Protein AF-A0A8T4DSD7-F1 (afdb_monomer_lite)

Radius of gyration: 9.62 Å; chains: 1; bounding box: 22×26×19 Å

Secondary structure (DSSP, 8-state):
--HHHHHHHHHHHHH-HHHHHHHHTS-TTTHHHHHHHHHHHHH-HHHHGGGGG--

pLDDT: mean 89.36, std 5.72, range [62.28, 94.75]

Foldseek 3Di:
DQLLVQLLVLLCVQPRNVRSVVSVVDDSVCSLVVSLVVCCVPVNNVSSVSSVPRD

Sequence (55 aa):
MSKKEQCKALMTKFFGPASAALVDSMGEDDCVDKCKTKVTAFLGAEKAKEFDSVR

Structure (mmCIF, N/CA/C/O backbone):
data_AF-A0A8T4DSD7-F1
#
_entry.id   AF-A0A8T4DSD7-F1
#
loop_
_atom_site.group_PDB
_atom_site.id
_atom_site.type_symbol
_atom_site.label_atom_id
_atom_site.label_alt_id
_atom_site.label_comp_id
_atom_site.label_asym_id
_atom_site.label_entity_id
_atom_site.label_seq_id
_atom_site.pdbx_PDB_ins_code
_atom_site.Cartn_x
_atom_site.Cartn_y
_atom_site.Cartn_z
_atom_site.occupancy
_atom_site.B_iso_or_equiv
_atom_site.auth_seq_id
_atom_site.auth_comp_id
_atom_site.auth_asym_id
_atom_site.auth_atom_id
_atom_site.pdbx_PDB_model_num
ATOM 1 N N . MET A 1 1 ? -2.326 14.014 -0.470 1.00 62.28 1 MET A N 1
ATOM 2 C CA . MET A 1 1 ? -1.466 12.934 -0.991 1.00 62.28 1 MET A CA 1
ATOM 3 C C . MET A 1 1 ? -2.216 12.262 -2.110 1.00 62.28 1 MET A C 1
ATOM 5 O O . MET A 1 1 ? -3.401 12.003 -1.949 1.00 62.28 1 MET A O 1
ATOM 9 N N . SER A 1 2 ? -1.537 12.024 -3.219 1.00 84.31 2 SER A N 1
ATOM 10 C CA . SER A 1 2 ? -2.078 11.329 -4.386 1.00 84.31 2 SER A CA 1
ATOM 11 C C . SER A 1 2 ? -2.198 9.831 -4.087 1.00 84.31 2 SER A C 1
ATOM 13 O O . SER A 1 2 ? -1.431 9.307 -3.269 1.00 84.31 2 SER A O 1
ATOM 15 N N . LYS A 1 3 ? -3.095 9.111 -4.776 1.00 86.88 3 LYS A N 1
ATOM 16 C CA . LYS A 1 3 ? -3.236 7.646 -4.633 1.00 86.88 3 LYS A CA 1
ATOM 17 C C . LYS A 1 3 ? -1.891 6.935 -4.748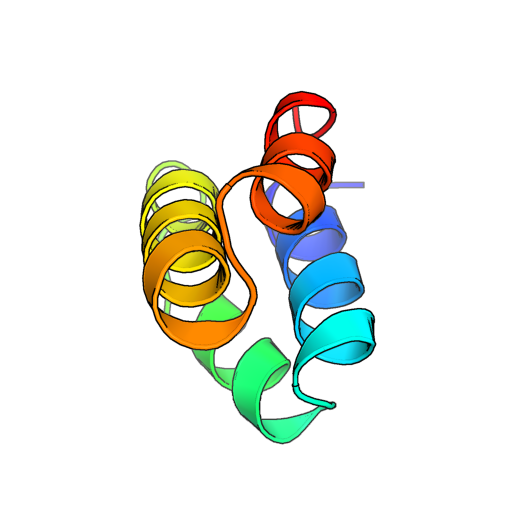 1.00 86.88 3 LYS A C 1
ATOM 19 O O . LYS A 1 3 ? -1.561 6.058 -3.954 1.00 86.88 3 LYS A O 1
ATOM 24 N N . LYS A 1 4 ? -1.071 7.390 -5.695 1.00 88.50 4 LYS A N 1
ATOM 25 C CA . LYS A 1 4 ? 0.273 6.878 -5.963 1.00 88.50 4 LYS A CA 1
ATOM 26 C C . LYS A 1 4 ? 1.231 7.046 -4.781 1.00 88.50 4 LYS A C 1
ATOM 28 O O . LYS A 1 4 ? 1.993 6.132 -4.480 1.00 88.50 4 LYS A O 1
ATOM 33 N N . GLU A 1 5 ? 1.164 8.173 -4.072 1.00 90.75 5 GLU A N 1
ATOM 34 C CA . GLU A 1 5 ? 1.981 8.429 -2.877 1.00 90.75 5 GLU A CA 1
ATOM 35 C C . GLU A 1 5 ? 1.562 7.535 -1.705 1.00 90.75 5 GLU A C 1
ATOM 37 O O . GLU A 1 5 ? 2.415 6.964 -1.025 1.00 90.75 5 GLU A O 1
ATOM 42 N N . GLN A 1 6 ? 0.255 7.352 -1.499 1.00 90.94 6 GLN A N 1
ATOM 43 C CA . GLN A 1 6 ? -0.256 6.450 -0.463 1.00 90.94 6 GLN A CA 1
ATOM 44 C C . GLN A 1 6 ? 0.103 4.990 -0.775 1.00 90.94 6 GLN A C 1
ATOM 46 O O . GLN A 1 6 ? 0.577 4.257 0.092 1.00 90.94 6 GLN A O 1
ATOM 51 N N . CYS A 1 7 ?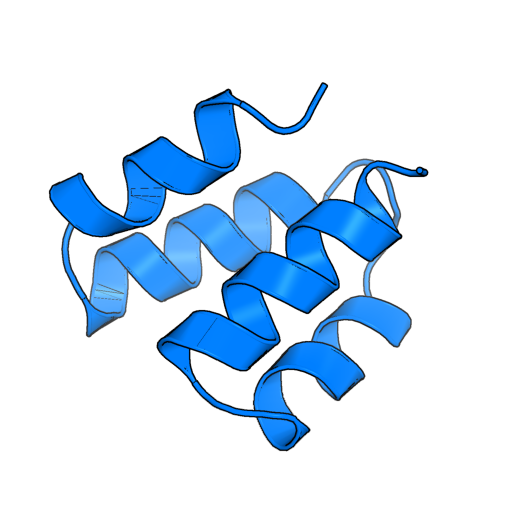 -0.037 4.591 -2.040 1.00 91.31 7 CYS A N 1
ATOM 52 C CA . CYS A 1 7 ? 0.343 3.275 -2.533 1.00 91.31 7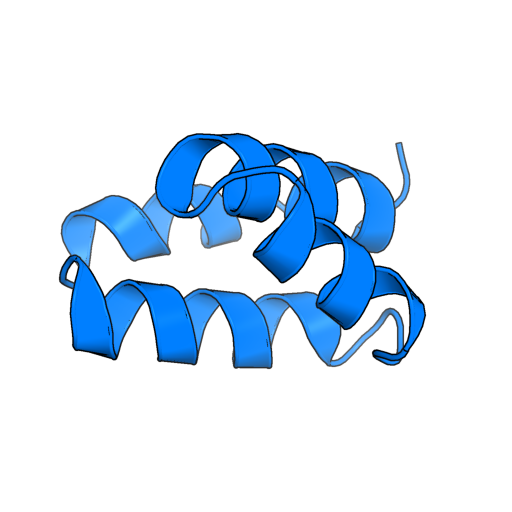 CYS A CA 1
ATOM 53 C C . CYS A 1 7 ? 1.850 3.018 -2.340 1.00 91.31 7 CYS A C 1
ATOM 55 O O . CYS A 1 7 ? 2.251 1.974 -1.824 1.00 91.31 7 CYS A O 1
ATOM 57 N N . LYS A 1 8 ? 2.695 4.015 -2.633 1.00 92.06 8 LYS A N 1
ATOM 58 C CA . LYS A 1 8 ? 4.133 4.000 -2.330 1.00 92.06 8 LYS A CA 1
ATOM 59 C C . LYS A 1 8 ? 4.439 3.823 -0.852 1.00 92.06 8 LYS A C 1
ATOM 61 O O . LYS A 1 8 ? 5.338 3.053 -0.511 1.00 92.06 8 LYS A O 1
ATOM 66 N N . ALA A 1 9 ? 3.738 4.546 0.017 1.00 92.88 9 ALA A N 1
ATOM 67 C CA . ALA A 1 9 ? 3.954 4.473 1.457 1.00 92.88 9 ALA A CA 1
ATOM 68 C C . ALA A 1 9 ? 3.645 3.063 1.979 1.00 92.88 9 ALA A C 1
ATOM 70 O O . ALA A 1 9 ? 4.453 2.477 2.700 1.00 92.88 9 ALA A O 1
ATOM 71 N N . LEU A 1 10 ? 2.531 2.475 1.532 1.00 92.94 10 LEU A N 1
ATOM 72 C CA . LEU A 1 10 ? 2.164 1.096 1.853 1.00 92.94 10 LEU A CA 1
ATOM 73 C C . LEU A 1 10 ? 3.182 0.092 1.300 1.00 92.94 10 LEU A C 1
ATOM 75 O O . LEU A 1 10 ? 3.652 -0.780 2.025 1.00 92.94 10 LEU A O 1
ATOM 79 N N . MET A 1 11 ? 3.602 0.244 0.045 1.00 93.12 11 MET A N 1
ATOM 80 C CA . MET A 1 11 ? 4.604 -0.638 -0.559 1.00 93.12 11 MET A CA 1
ATOM 81 C C . MET A 1 11 ? 5.970 -0.538 0.129 1.00 93.12 11 MET A C 1
ATOM 83 O O . MET A 1 11 ? 6.630 -1.559 0.317 1.00 93.12 11 MET A O 1
ATOM 87 N N . THR A 1 12 ? 6.359 0.658 0.577 1.00 94.38 12 THR A N 1
ATOM 88 C CA . THR A 1 12 ? 7.560 0.870 1.400 1.00 94.38 12 THR A CA 1
ATOM 89 C C . THR A 1 12 ? 7.430 0.160 2.743 1.00 94.38 12 THR A C 1
ATOM 91 O O . THR A 1 12 ? 8.357 -0.526 3.162 1.00 94.38 12 THR A O 1
ATOM 94 N N . LYS A 1 13 ? 6.271 0.279 3.400 1.00 92.75 13 LYS A N 1
ATOM 95 C CA . LYS A 1 13 ? 5.981 -0.363 4.689 1.00 92.75 13 LYS A CA 1
ATOM 96 C C . LYS A 1 13 ? 6.026 -1.891 4.600 1.00 92.75 13 LYS A C 1
ATOM 98 O O . LYS A 1 13 ? 6.512 -2.535 5.523 1.00 92.75 13 LYS A O 1
ATOM 103 N N . PHE A 1 14 ? 5.517 -2.468 3.513 1.00 92.62 14 PHE A N 1
ATOM 104 C CA . PHE A 1 14 ? 5.382 -3.919 3.361 1.00 92.62 14 PHE A CA 1
ATOM 105 C C . PHE A 1 14 ? 6.608 -4.611 2.768 1.00 92.62 14 PHE A C 1
ATOM 107 O O . PHE A 1 14 ? 6.965 -5.699 3.208 1.00 92.62 14 PHE A O 1
ATOM 114 N N . PHE A 1 15 ? 7.242 -4.002 1.768 1.00 91.38 15 PHE A N 1
ATOM 115 C CA . PHE A 1 15 ? 8.305 -4.631 0.977 1.00 91.38 15 PHE A CA 1
ATOM 116 C C . PHE A 1 15 ? 9.565 -3.765 0.859 1.00 91.38 15 PHE A C 1
ATOM 118 O O . PHE A 1 15 ? 10.503 -4.133 0.151 1.00 91.38 15 PHE A O 1
ATOM 125 N N . GLY A 1 16 ? 9.593 -2.605 1.516 1.00 92.81 16 GLY A N 1
ATOM 126 C CA . GLY A 1 16 ? 10.716 -1.680 1.470 1.00 92.81 16 GLY A CA 1
ATOM 127 C C . GLY A 1 16 ? 10.747 -0.774 0.229 1.00 92.81 16 GLY A C 1
ATOM 128 O O . GLY A 1 16 ? 9.907 -0.867 -0.675 1.00 92.81 16 GLY A O 1
ATOM 129 N N . PRO A 1 17 ? 11.747 0.121 0.167 1.00 91.81 17 PRO A N 1
ATOM 130 C CA . PRO A 1 17 ? 11.826 1.185 -0.835 1.00 91.81 17 PRO A CA 1
ATOM 131 C C . PRO A 1 17 ? 11.963 0.666 -2.274 1.00 91.81 17 PRO A C 1
ATOM 133 O O . PRO A 1 17 ? 11.462 1.298 -3.201 1.00 91.81 17 PRO A O 1
ATOM 136 N N . ALA A 1 18 ? 12.561 -0.514 -2.476 1.00 90.44 18 ALA A N 1
ATOM 137 C CA . ALA A 1 18 ? 12.694 -1.125 -3.801 1.00 90.44 18 ALA A CA 1
ATOM 138 C C . ALA A 1 18 ? 11.330 -1.429 -4.446 1.00 90.44 18 ALA A C 1
ATOM 140 O O . ALA A 1 18 ? 11.133 -1.198 -5.636 1.00 90.44 18 ALA A O 1
ATOM 141 N N . SER A 1 19 ? 10.359 -1.901 -3.660 1.00 88.75 19 SER A N 1
ATOM 142 C CA . SER A 1 19 ? 9.007 -2.157 -4.166 1.00 88.75 19 SER A CA 1
ATOM 143 C C . SER A 1 19 ? 8.191 -0.880 -4.335 1.00 88.75 19 SER A C 1
ATOM 145 O O . SER A 1 19 ? 7.321 -0.833 -5.199 1.00 88.75 19 SER A O 1
ATOM 147 N N . ALA A 1 20 ? 8.477 0.162 -3.554 1.00 89.88 20 ALA A N 1
ATOM 148 C CA . ALA A 1 20 ? 7.853 1.468 -3.724 1.00 89.88 20 ALA A CA 1
ATOM 149 C C . ALA A 1 20 ? 8.321 2.182 -5.001 1.00 89.88 20 ALA A C 1
ATOM 151 O O . ALA A 1 20 ? 7.521 2.860 -5.638 1.00 89.88 20 ALA A O 1
ATOM 152 N N . ALA A 1 21 ? 9.570 1.979 -5.426 1.00 90.38 21 ALA A N 1
ATOM 153 C CA . ALA A 1 21 ? 10.060 2.490 -6.708 1.00 90.38 21 ALA A CA 1
ATOM 154 C C . ALA A 1 21 ? 9.286 1.906 -7.907 1.00 90.38 21 ALA A C 1
ATOM 156 O O . ALA A 1 21 ? 9.074 2.590 -8.901 1.00 90.38 21 ALA A O 1
ATOM 157 N N . LEU A 1 22 ? 8.779 0.671 -7.804 1.00 87.25 22 LEU A N 1
ATOM 158 C CA . LEU A 1 22 ? 7.944 0.074 -8.857 1.00 87.25 22 LEU A CA 1
ATOM 159 C C . LEU A 1 22 ? 6.606 0.805 -9.027 1.00 87.25 22 LEU A C 1
ATOM 161 O O . LEU A 1 22 ? 6.050 0.816 -10.122 1.00 87.25 22 LEU A O 1
ATOM 165 N N . VAL A 1 23 ? 6.105 1.439 -7.962 1.00 89.06 23 VAL A N 1
ATOM 166 C CA . VAL A 1 23 ? 4.873 2.235 -8.000 1.00 89.06 23 VAL A CA 1
ATOM 167 C C . VAL A 1 23 ? 5.070 3.494 -8.845 1.00 89.06 23 VAL A C 1
ATOM 169 O O . VAL A 1 23 ? 4.123 3.913 -9.498 1.00 89.06 23 VAL A O 1
ATOM 172 N N . ASP A 1 24 ? 6.280 4.071 -8.923 1.00 86.94 24 ASP A N 1
ATOM 173 C CA . ASP A 1 24 ? 6.558 5.215 -9.815 1.00 86.94 24 ASP A CA 1
ATOM 174 C C . ASP A 1 24 ? 6.302 4.889 -11.280 1.00 86.94 24 ASP A C 1
ATOM 176 O O . ASP A 1 24 ? 5.796 5.729 -12.024 1.00 86.94 24 ASP A O 1
ATOM 180 N N . SER A 1 25 ? 6.611 3.658 -11.676 1.00 85.62 25 SER A N 1
ATOM 181 C CA . SER A 1 25 ? 6.395 3.163 -13.032 1.00 85.62 25 SER A CA 1
ATOM 182 C C . SER A 1 25 ? 4.949 2.723 -13.296 1.00 85.62 25 SER A C 1
ATOM 184 O O . SER A 1 25 ? 4.623 2.391 -14.432 1.00 85.62 25 SER A O 1
ATOM 186 N N . MET A 1 26 ? 4.073 2.720 -12.284 1.00 87.56 26 MET A N 1
ATOM 187 C CA . MET A 1 26 ? 2.653 2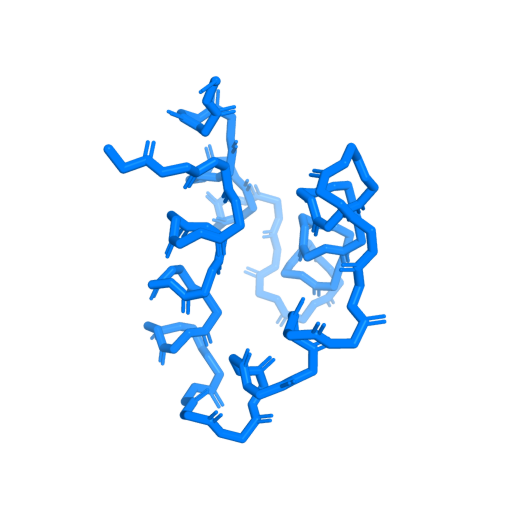.384 -12.432 1.00 87.56 26 MET A CA 1
ATOM 188 C C . MET A 1 26 ? 1.797 3.620 -12.744 1.00 87.56 26 MET A C 1
ATOM 190 O O . MET A 1 26 ? 2.084 4.736 -12.297 1.00 87.56 26 MET A O 1
ATOM 194 N N . GLY A 1 27 ? 0.712 3.415 -13.496 1.00 83.56 27 GLY A N 1
ATOM 195 C CA . GLY A 1 27 ? -0.335 4.424 -13.674 1.00 83.56 27 GLY A CA 1
ATOM 196 C C . GLY A 1 27 ? -1.082 4.677 -12.363 1.00 83.56 27 GLY A C 1
ATOM 197 O O . GLY A 1 27 ? -1.231 3.766 -11.552 1.00 83.56 27 GLY A O 1
ATOM 198 N N . GLU A 1 28 ? -1.534 5.909 -12.135 1.00 82.56 28 GLU A N 1
ATOM 199 C CA . GLU A 1 28 ? -2.158 6.305 -10.864 1.00 82.56 28 GLU A CA 1
ATOM 200 C C . GLU A 1 28 ? -3.458 5.533 -10.569 1.00 82.56 28 GLU A C 1
ATOM 202 O O . GLU A 1 28 ? -3.667 5.117 -9.429 1.00 82.56 28 GLU A O 1
ATOM 207 N N . ASP A 1 29 ? -4.262 5.248 -11.597 1.00 80.88 29 ASP A N 1
ATOM 208 C CA . ASP A 1 29 ? -5.505 4.468 -11.489 1.00 80.88 29 ASP A CA 1
ATOM 209 C C . ASP A 1 29 ? -5.291 2.979 -11.186 1.00 80.88 29 ASP A C 1
ATOM 211 O O . ASP A 1 29 ? -6.096 2.365 -10.493 1.00 80.88 29 ASP A O 1
ATOM 215 N N . ASP A 1 30 ? -4.197 2.393 -11.668 1.00 87.62 30 ASP A N 1
ATOM 216 C CA . ASP A 1 30 ? -3.960 0.944 -11.617 1.00 87.62 30 ASP A CA 1
ATOM 217 C C . ASP A 1 30 ? -2.926 0.546 -10.541 1.00 87.62 30 ASP A C 1
ATOM 219 O O . ASP A 1 30 ? -2.830 -0.617 -10.139 1.00 87.62 30 ASP A O 1
ATOM 223 N N . CYS A 1 31 ? -2.192 1.521 -9.984 1.00 90.12 31 CYS A N 1
ATOM 224 C CA . CYS A 1 31 ? -1.179 1.256 -8.965 1.00 90.12 31 CYS A CA 1
ATOM 225 C C . CYS A 1 31 ? -1.761 0.585 -7.717 1.00 90.12 31 CYS A C 1
ATOM 227 O O . CYS A 1 31 ? -1.131 -0.312 -7.158 1.00 90.12 31 CYS A O 1
ATOM 229 N N . VAL A 1 32 ? -2.958 0.995 -7.289 1.00 90.25 32 VAL A N 1
ATOM 230 C CA . VAL A 1 32 ? -3.618 0.463 -6.092 1.00 90.25 32 VAL A CA 1
ATOM 231 C C . VAL A 1 32 ? -3.988 -0.997 -6.304 1.00 90.25 32 VAL A C 1
ATOM 233 O O . VAL A 1 32 ? -3.673 -1.824 -5.454 1.00 90.25 32 VAL A O 1
ATOM 236 N N . ASP A 1 33 ? -4.571 -1.333 -7.454 1.00 91.38 33 ASP A N 1
ATOM 237 C CA . ASP A 1 33 ? -5.033 -2.688 -7.755 1.00 91.38 33 ASP A CA 1
ATOM 238 C C . ASP A 1 33 ? -3.857 -3.669 -7.892 1.00 91.38 33 ASP A C 1
ATOM 240 O O . ASP A 1 33 ? -3.832 -4.736 -7.266 1.00 91.38 33 ASP A O 1
ATOM 244 N N . LYS A 1 34 ? -2.791 -3.260 -8.597 1.00 91.25 34 LYS A N 1
ATOM 245 C CA . LYS A 1 34 ? -1.561 -4.060 -8.710 1.00 91.25 34 LYS A CA 1
ATOM 246 C C . LYS A 1 34 ? -0.842 -4.228 -7.375 1.00 91.25 34 LYS A C 1
ATOM 248 O O . LYS A 1 34 ? -0.382 -5.331 -7.066 1.00 91.25 34 LYS A O 1
ATOM 253 N N . CYS A 1 35 ? -0.736 -3.170 -6.571 1.00 92.06 35 CYS A N 1
ATOM 254 C CA . CYS A 1 35 ? -0.098 -3.267 -5.258 1.00 92.06 35 CYS A CA 1
ATOM 255 C C . CYS A 1 35 ? -0.932 -4.115 -4.301 1.00 92.06 35 CYS A C 1
ATOM 257 O O . CYS A 1 35 ? -0.378 -5.004 -3.659 1.00 92.06 35 CYS A O 1
ATOM 259 N N . LYS A 1 36 ? -2.256 -3.938 -4.280 1.00 92.44 36 LYS A N 1
ATOM 260 C CA . LYS A 1 36 ? -3.187 -4.761 -3.502 1.00 92.44 36 LYS A CA 1
ATOM 261 C C . LYS A 1 36 ? -3.095 -6.233 -3.897 1.00 92.44 36 LYS A C 1
ATOM 263 O O . LYS A 1 36 ? -2.999 -7.085 -3.015 1.00 92.44 36 LYS A O 1
ATOM 268 N N . THR A 1 37 ? -3.032 -6.542 -5.193 1.00 92.56 37 THR A N 1
ATOM 269 C CA . THR A 1 37 ? -2.853 -7.912 -5.701 1.00 92.56 37 THR A CA 1
ATOM 270 C C . THR A 1 37 ? -1.532 -8.514 -5.229 1.00 92.56 37 THR A C 1
ATOM 272 O O . THR A 1 37 ? -1.511 -9.618 -4.684 1.00 92.56 37 THR A O 1
ATOM 275 N N . LYS A 1 38 ? -0.424 -7.772 -5.359 1.00 91.38 38 LYS A N 1
ATOM 276 C CA . LYS A 1 38 ? 0.893 -8.220 -4.885 1.00 91.38 38 LYS A CA 1
ATOM 277 C C . LYS A 1 38 ? 0.881 -8.462 -3.375 1.00 91.38 38 LYS A C 1
ATOM 279 O O . LYS A 1 38 ? 1.292 -9.518 -2.910 1.00 91.38 38 LYS A O 1
ATOM 284 N N . VAL A 1 39 ? 0.366 -7.518 -2.598 1.00 93.44 39 VAL A N 1
ATOM 285 C CA . VAL A 1 39 ? 0.288 -7.631 -1.135 1.00 93.44 39 VAL A CA 1
ATOM 286 C C . VAL A 1 39 ? -0.582 -8.817 -0.733 1.00 93.44 39 VAL A C 1
ATOM 288 O O . VAL A 1 39 ? -0.180 -9.583 0.134 1.00 93.44 39 VAL A O 1
ATOM 291 N N . THR A 1 40 ? -1.711 -9.035 -1.411 1.00 94.75 40 THR A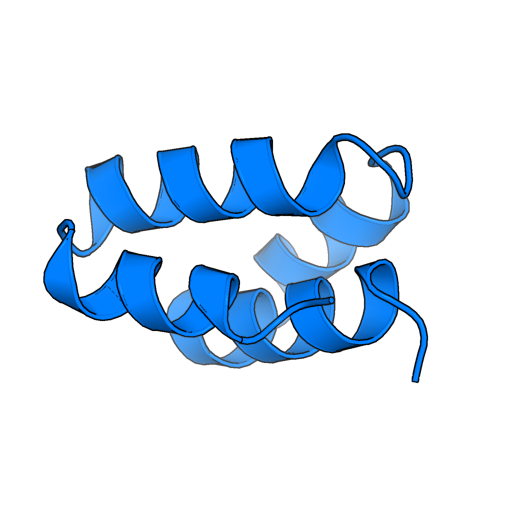 N 1
ATOM 292 C CA . THR A 1 40 ? -2.571 -10.205 -1.182 1.00 94.75 40 THR A CA 1
ATOM 293 C C . THR A 1 40 ? -1.816 -11.510 -1.422 1.00 94.75 40 THR A C 1
ATOM 295 O O . THR A 1 40 ? -1.906 -12.416 -0.600 1.00 94.75 40 THR A O 1
ATOM 298 N N . ALA A 1 41 ? -1.039 -11.597 -2.505 1.00 93.88 41 ALA A N 1
ATOM 299 C CA . ALA A 1 41 ? -0.304 -12.806 -2.868 1.00 93.88 41 ALA A CA 1
ATOM 300 C C . ALA A 1 41 ? 0.849 -13.141 -1.902 1.00 93.88 41 ALA A C 1
ATOM 302 O O . ALA A 1 41 ? 1.094 -14.314 -1.637 1.00 93.88 41 ALA A O 1
ATOM 303 N N . PHE A 1 42 ? 1.556 -12.134 -1.378 1.00 93.25 42 PHE A N 1
ATOM 304 C CA . PHE A 1 42 ? 2.747 -12.347 -0.538 1.00 93.25 42 PHE A CA 1
ATOM 305 C C . PHE A 1 42 ? 2.482 -12.244 0.970 1.00 93.25 42 PHE A C 1
ATOM 307 O O . PHE A 1 42 ? 3.149 -12.914 1.752 1.00 93.25 42 PHE A O 1
ATOM 314 N N . LEU A 1 43 ? 1.551 -11.384 1.387 1.00 92.88 43 LEU A N 1
ATOM 315 C CA . LEU A 1 43 ? 1.273 -11.062 2.794 1.00 92.88 43 LEU A CA 1
ATOM 316 C C . LEU A 1 43 ? -0.161 -11.407 3.218 1.00 92.88 43 LEU A C 1
ATOM 318 O O . LEU A 1 43 ? -0.501 -11.273 4.393 1.00 92.88 43 LEU A O 1
ATOM 322 N N . GLY A 1 44 ? -1.003 -11.841 2.280 1.00 93.81 44 GLY A N 1
ATOM 323 C CA . GLY A 1 44 ? -2.397 -12.182 2.528 1.00 93.81 44 GLY A CA 1
ATOM 324 C C . GLY A 1 44 ? -3.353 -10.992 2.437 1.00 93.81 44 GLY A C 1
ATOM 325 O O . GLY A 1 44 ? -2.978 -9.815 2.480 1.00 93.81 44 GLY A O 1
ATOM 326 N N . ALA A 1 45 ? -4.641 -11.318 2.322 1.00 91.50 45 ALA A N 1
ATOM 327 C CA . ALA A 1 45 ? -5.712 -10.340 2.142 1.00 91.50 45 ALA A CA 1
ATOM 328 C C . ALA A 1 45 ? -5.838 -9.353 3.318 1.00 91.50 45 ALA A C 1
ATOM 330 O O . ALA A 1 45 ? -6.277 -8.224 3.122 1.00 91.50 45 ALA A O 1
ATOM 331 N N . GLU A 1 46 ? -5.433 -9.736 4.532 1.00 92.75 46 GLU A N 1
ATOM 332 C CA . GLU A 1 46 ? -5.489 -8.854 5.705 1.00 92.75 46 GLU A CA 1
ATOM 333 C C . GLU A 1 46 ? -4.605 -7.616 5.553 1.00 92.75 46 GLU A C 1
ATOM 335 O O . GLU A 1 46 ? -5.042 -6.510 5.862 1.00 92.75 46 GLU A O 1
ATOM 340 N N . LYS A 1 47 ? -3.387 -7.777 5.024 1.00 91.12 47 LYS A N 1
ATOM 341 C CA . LYS A 1 47 ? -2.482 -6.650 4.764 1.00 91.12 47 LYS A CA 1
ATOM 342 C C . LYS A 1 47 ? -2.914 -5.849 3.541 1.00 91.12 47 LYS A C 1
ATOM 344 O O . LYS A 1 47 ? -2.773 -4.630 3.520 1.00 91.12 47 LYS A O 1
ATOM 349 N N . ALA A 1 48 ? -3.507 -6.516 2.555 1.00 92.25 48 ALA A N 1
ATOM 350 C CA . ALA A 1 48 ? -4.009 -5.875 1.347 1.00 92.25 48 ALA A CA 1
ATOM 351 C C . ALA A 1 48 ? -5.183 -4.913 1.607 1.00 92.25 48 ALA A C 1
ATOM 353 O O . ALA A 1 48 ? -5.358 -3.960 0.854 1.00 92.25 48 ALA A O 1
ATOM 354 N N . LYS A 1 49 ? -5.942 -5.102 2.697 1.00 92.50 49 LYS A N 1
ATOM 355 C CA . LYS A 1 49 ? -7.013 -4.176 3.110 1.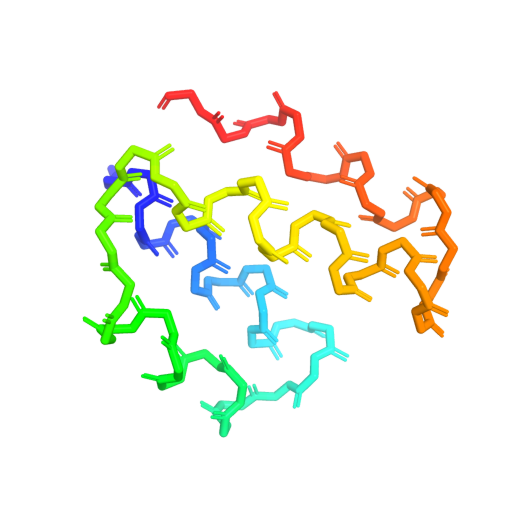00 92.50 49 LYS A CA 1
ATOM 356 C C . LYS A 1 49 ? -6.517 -2.766 3.438 1.00 92.50 49 LYS A C 1
ATOM 358 O O . LYS A 1 49 ? -7.305 -1.831 3.357 1.00 92.50 49 LYS A O 1
ATOM 363 N N . GLU A 1 50 ? -5.233 -2.569 3.765 1.00 91.69 50 GLU A N 1
ATOM 364 C CA . GLU A 1 50 ? -4.703 -1.207 3.964 1.00 91.69 50 GLU A CA 1
ATOM 365 C C . GLU A 1 50 ? -4.787 -0.362 2.674 1.00 91.69 50 GLU A C 1
ATOM 367 O O . GLU A 1 50 ? -4.850 0.864 2.755 1.00 91.69 50 GLU A O 1
ATOM 372 N N . PHE A 1 51 ? -4.867 -0.996 1.494 1.00 90.19 51 PHE A N 1
ATOM 373 C CA . PHE A 1 51 ? -5.045 -0.309 0.210 1.00 90.19 51 PHE A CA 1
ATOM 374 C C . PHE A 1 51 ? -6.487 0.154 -0.049 1.00 90.19 51 PHE A C 1
ATOM 376 O O . PHE A 1 51 ? -6.674 1.057 -0.853 1.00 90.19 51 PHE A O 1
ATOM 383 N N . ASP A 1 52 ? -7.504 -0.384 0.637 1.00 88.44 52 ASP A N 1
ATOM 384 C CA . ASP A 1 52 ? -8.896 0.097 0.511 1.00 88.44 52 ASP A CA 1
ATOM 385 C C . ASP A 1 52 ? -9.086 1.517 1.081 1.00 88.44 52 ASP A C 1
ATOM 387 O O . ASP A 1 52 ? -10.046 2.211 0.743 1.00 88.44 52 ASP A O 1
ATOM 391 N N . SER A 1 53 ? -8.148 1.970 1.918 1.00 85.69 53 SER A N 1
ATOM 392 C CA . SER A 1 53 ? -8.093 3.338 2.449 1.00 85.69 53 SER A CA 1
ATOM 393 C C . SER A 1 53 ? -7.455 4.341 1.477 1.00 85.69 53 SER A C 1
ATOM 395 O O . SER A 1 53 ? -7.428 5.536 1.773 1.00 85.69 53 SER A O 1
ATOM 397 N N . VAL A 1 54 ? -6.930 3.876 0.336 1.00 85.75 54 VAL A N 1
ATOM 398 C CA . VAL A 1 54 ? -6.365 4.720 -0.725 1.00 85.75 54 VAL A CA 1
ATOM 399 C C . VAL A 1 54 ? -7.507 5.150 -1.650 1.00 85.75 54 VAL A C 1
ATOM 401 O O . VAL A 1 54 ? -8.059 4.324 -2.376 1.00 85.75 54 VAL A O 1
ATOM 404 N N . ARG A 1 55 ? -7.895 6.430 -1.598 1.00 67.00 55 ARG A N 1
ATOM 405 C CA . ARG A 1 55 ? -9.027 7.004 -2.350 1.00 67.00 55 ARG A CA 1
ATOM 406 C C . ARG A 1 55 ? -8.624 8.177 -3.221 1.00 67.00 55 ARG A C 1
ATOM 408 O O . ARG A 1 55 ? -7.703 8.922 -2.830 1.00 67.00 55 ARG A O 1
#